Protein AF-A0A8T4MWK6-F1 (afdb_monomer_lite)

Foldseek 3Di:
DAQDPVQKDADWDQDPVRDTDRIDRRVVVQCVDPVSLVVLLVLFDDDPFEEEAEPDVRQVSSVVDPPYWYQDPLAIGDDGPDAYEYEYAEDEPCPSVVSVCVRNPHDHPAYEYAEYAYPDCPDDHRYVHYD

Radius of gyration: 14.03 Å; chains: 1; bounding box: 37×27×37 Å

Sequence (131 aa):
MDFPEEFIRRGQFKLHSGDLSNKLYDVNSMLTNEQWFDFIKVGIPLGDYTYVGIATAGAIIASHFKPYAMVKDKELKGEVLGRYVLIDDVCTTERSLRDAIKIIGRLPEHIFVVVDRRTSKDLGINALFEV

pLDDT: mean 93.61, std 5.39, range [68.5, 98.69]

Secondary structure (DSSP, 8-state):
-PPPGGGEEEEEEE-TTS-EEEEEE-HHHHHTSHHHHHHHHHTSPPSSEEEEEETTHHHHHHTTSSSEEEEETTEEES---SEEEEEEEEESSSHHHHHHHHHHTS--SEEEEEEE--SS--S-EEEEEE-

Structure (mmCIF, N/CA/C/O backbone):
data_AF-A0A8T4MWK6-F1
#
_entry.id   AF-A0A8T4MWK6-F1
#
loop_
_atom_site.group_PDB
_atom_site.id
_atom_site.type_symbol
_atom_site.label_atom_id
_atom_site.label_alt_id
_atom_site.label_comp_id
_atom_site.label_asym_id
_atom_site.label_entity_id
_atom_site.label_seq_id
_atom_site.pdbx_PDB_ins_code
_atom_site.Cartn_x
_atom_site.Cartn_y
_atom_site.Cartn_z
_atom_site.occupancy
_atom_site.B_iso_or_equiv
_atom_site.auth_seq_id
_atom_site.auth_comp_id
_atom_site.auth_asym_id
_atom_site.auth_atom_id
_atom_site.pdbx_PDB_model_num
ATOM 1 N N . MET A 1 1 ? -2.948 -11.608 -11.875 1.00 84.62 1 MET A N 1
ATOM 2 C CA . MET A 1 1 ? -2.710 -10.913 -13.160 1.00 84.62 1 MET A CA 1
ATOM 3 C C . MET A 1 1 ? -1.243 -10.531 -13.188 1.00 84.62 1 MET A C 1
ATOM 5 O O . MET A 1 1 ? -0.717 -10.231 -12.121 1.00 84.62 1 MET A O 1
ATOM 9 N N . ASP A 1 2 ? -0.595 -10.562 -14.350 1.00 88.12 2 ASP A N 1
ATOM 10 C CA . ASP A 1 2 ? 0.798 -10.115 -14.464 1.00 88.12 2 ASP A CA 1
ATOM 11 C C . ASP A 1 2 ? 0.879 -8.587 -14.379 1.00 88.12 2 ASP A C 1
ATOM 13 O O . ASP A 1 2 ? -0.020 -7.882 -14.844 1.00 88.12 2 ASP A O 1
ATOM 17 N N . PHE A 1 3 ? 1.953 -8.067 -13.785 1.00 92.12 3 PHE A N 1
ATOM 18 C CA . PHE A 1 3 ? 2.178 -6.623 -13.725 1.00 92.12 3 PHE A CA 1
ATOM 19 C C . PHE A 1 3 ? 2.520 -6.068 -15.125 1.00 92.12 3 PHE A C 1
ATOM 21 O O . PHE A 1 3 ? 3.360 -6.666 -15.804 1.00 92.12 3 PHE A O 1
ATOM 28 N N . PRO A 1 4 ? 1.939 -4.936 -15.571 1.00 93.00 4 PRO A N 1
ATOM 29 C CA . PRO A 1 4 ? 2.147 -4.434 -16.930 1.00 93.00 4 PRO A CA 1
ATOM 30 C C . PRO A 1 4 ? 3.604 -4.019 -17.183 1.00 93.00 4 PRO A C 1
ATOM 32 O O . PRO A 1 4 ? 4.212 -3.289 -16.392 1.00 93.00 4 PRO A O 1
ATOM 35 N N . GLU A 1 5 ? 4.172 -4.490 -18.298 1.00 92.62 5 GLU A N 1
ATOM 36 C CA . GLU A 1 5 ? 5.597 -4.335 -18.628 1.00 92.62 5 GLU A CA 1
ATOM 37 C C . GLU A 1 5 ? 6.023 -2.866 -18.782 1.00 92.62 5 GLU A C 1
ATOM 39 O O . GLU A 1 5 ? 7.164 -2.525 -18.466 1.00 92.62 5 GLU A O 1
ATOM 44 N N . GLU A 1 6 ? 5.129 -1.963 -19.194 1.00 94.44 6 GLU A N 1
ATOM 45 C CA . GLU A 1 6 ? 5.430 -0.534 -19.345 1.00 94.44 6 GLU A CA 1
ATOM 46 C C . GLU A 1 6 ? 5.803 0.163 -18.018 1.00 94.44 6 GLU A C 1
ATOM 48 O O . GLU A 1 6 ? 6.494 1.193 -18.020 1.00 94.44 6 GLU A O 1
ATOM 53 N N . PHE A 1 7 ? 5.417 -0.430 -16.882 1.00 94.25 7 PHE A N 1
ATOM 54 C CA . PHE A 1 7 ? 5.757 0.033 -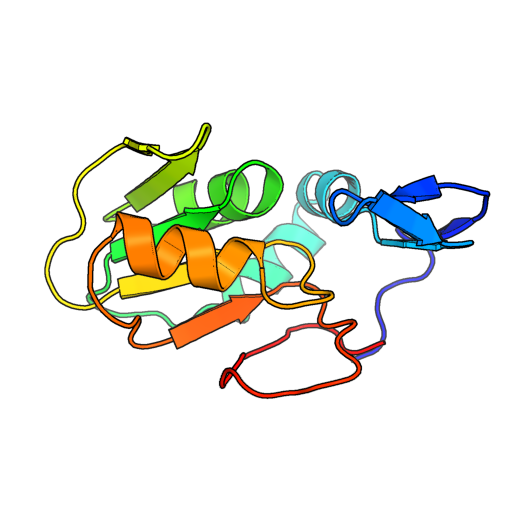15.532 1.00 94.25 7 PHE A CA 1
ATOM 55 C C . PHE A 1 7 ? 6.901 -0.766 -14.891 1.00 94.25 7 PHE A C 1
ATOM 57 O O . PHE A 1 7 ? 7.226 -0.557 -13.721 1.00 94.25 7 PHE A O 1
ATOM 64 N N . ILE A 1 8 ? 7.557 -1.662 -15.634 1.00 93.62 8 ILE A N 1
ATOM 65 C CA . ILE A 1 8 ? 8.735 -2.390 -15.158 1.00 93.62 8 ILE A CA 1
ATOM 66 C C . ILE A 1 8 ? 9.994 -1.657 -15.618 1.00 93.62 8 ILE A C 1
ATOM 68 O O . ILE A 1 8 ? 10.310 -1.574 -16.805 1.00 93.62 8 ILE A O 1
ATOM 72 N N . ARG A 1 9 ? 10.778 -1.148 -14.665 1.00 92.38 9 ARG A N 1
ATOM 73 C CA . ARG A 1 9 ? 12.110 -0.593 -14.943 1.00 92.38 9 ARG A CA 1
ATOM 74 C C . ARG A 1 9 ? 13.153 -1.692 -14.790 1.00 92.38 9 ARG A C 1
ATOM 76 O O . ARG A 1 9 ? 13.181 -2.394 -13.781 1.00 92.38 9 ARG A O 1
ATOM 83 N N . ARG A 1 10 ? 14.023 -1.842 -15.789 1.00 92.31 10 ARG A N 1
ATOM 84 C CA . ARG A 1 10 ? 15.111 -2.832 -15.801 1.00 92.31 10 ARG A CA 1
ATOM 85 C C . ARG A 1 10 ? 16.442 -2.131 -15.546 1.00 92.31 10 ARG A C 1
ATOM 87 O O . ARG A 1 10 ? 16.702 -1.079 -16.121 1.00 92.31 10 ARG A O 1
ATOM 94 N N . GLY A 1 11 ? 17.258 -2.696 -14.665 1.00 90.44 11 GLY A N 1
ATOM 95 C CA . GLY A 1 11 ? 18.490 -2.072 -14.175 1.00 90.44 11 GLY A CA 1
ATOM 96 C C . GLY A 1 11 ? 18.843 -2.576 -12.780 1.00 90.44 11 GLY A C 1
ATOM 97 O O . GLY A 1 11 ? 18.119 -3.391 -12.226 1.00 90.44 11 GLY A O 1
ATOM 98 N N . GLN A 1 12 ? 19.947 -2.116 -12.198 1.00 90.06 12 GLN A N 1
ATOM 99 C CA . GLN A 1 12 ? 20.350 -2.524 -10.851 1.00 90.06 12 GLN A CA 1
ATOM 100 C C . GLN A 1 12 ? 19.795 -1.543 -9.813 1.00 90.06 12 GLN A C 1
ATOM 102 O O . GLN A 1 12 ? 20.272 -0.417 -9.691 1.00 90.06 12 GLN A O 1
ATOM 107 N N . PHE A 1 13 ? 18.790 -1.975 -9.056 1.00 86.81 13 PHE A N 1
ATOM 108 C CA . PHE A 1 13 ? 18.115 -1.166 -8.043 1.00 86.81 13 PHE A CA 1
ATOM 109 C C . PHE A 1 13 ? 18.418 -1.689 -6.645 1.00 86.81 13 PHE A C 1
ATOM 111 O O . PHE A 1 13 ? 18.362 -2.894 -6.408 1.00 86.81 13 PHE A O 1
ATOM 118 N N . LYS A 1 14 ? 18.687 -0.781 -5.704 1.00 83.38 14 LYS A N 1
ATOM 119 C CA . LYS A 1 14 ? 18.741 -1.099 -4.276 1.00 83.38 14 LYS A CA 1
ATOM 120 C C . LYS A 1 14 ? 17.349 -0.913 -3.676 1.00 83.38 14 LYS A C 1
ATOM 122 O O . LYS A 1 14 ? 16.826 0.199 -3.670 1.00 83.38 14 LYS A O 1
ATOM 127 N N . LEU A 1 15 ? 16.745 -1.999 -3.207 1.00 77.06 15 LEU A N 1
ATOM 128 C CA . LEU A 1 15 ? 15.425 -1.999 -2.584 1.00 77.06 15 LEU A CA 1
ATOM 129 C C . LEU A 1 15 ? 15.489 -1.428 -1.165 1.00 77.06 15 LEU A C 1
ATOM 131 O O . LEU A 1 15 ? 16.547 -1.390 -0.536 1.00 77.06 15 LEU A O 1
ATOM 135 N N . HIS A 1 16 ? 14.330 -1.048 -0.624 1.00 70.00 16 HIS A N 1
ATOM 136 C CA . HIS A 1 16 ? 14.224 -0.570 0.758 1.00 70.00 16 HIS A CA 1
ATOM 137 C C . HIS A 1 16 ? 14.618 -1.643 1.795 1.00 70.00 16 HIS A C 1
ATOM 139 O O . HIS A 1 16 ? 15.044 -1.312 2.897 1.00 70.00 16 HIS A O 1
ATOM 145 N N . SER A 1 17 ? 14.554 -2.932 1.429 1.00 68.50 17 SER A N 1
ATOM 146 C CA . SER A 1 17 ? 15.083 -4.037 2.243 1.00 68.50 17 SER A CA 1
ATOM 147 C C . SER A 1 17 ? 16.613 -4.038 2.356 1.00 68.50 17 SER A C 1
ATOM 149 O O . SER A 1 17 ? 17.153 -4.663 3.267 1.00 68.50 17 SER A O 1
ATOM 151 N N . GLY A 1 18 ? 17.305 -3.330 1.459 1.00 76.25 18 GLY A N 1
ATOM 152 C CA . GLY A 1 18 ? 18.755 -3.372 1.280 1.00 76.25 18 GLY A CA 1
ATOM 153 C C . GLY A 1 18 ? 19.204 -4.283 0.135 1.00 76.25 18 GLY A C 1
ATOM 154 O O . GLY A 1 18 ? 20.343 -4.146 -0.313 1.00 76.25 18 GLY A O 1
ATOM 155 N N . ASP A 1 19 ? 18.316 -5.145 -0.367 1.00 79.31 19 ASP A N 1
ATOM 156 C CA . ASP A 1 19 ? 18.620 -6.104 -1.431 1.00 79.31 19 ASP A CA 1
ATOM 157 C C . ASP A 1 19 ? 18.789 -5.429 -2.792 1.00 79.31 19 ASP A C 1
ATOM 159 O O . ASP A 1 19 ? 18.255 -4.348 -3.055 1.00 79.31 19 ASP A O 1
ATOM 163 N N . LEU A 1 20 ? 19.510 -6.101 -3.688 1.00 85.31 20 LEU A N 1
ATOM 164 C CA . LEU A 1 20 ? 19.625 -5.695 -5.082 1.00 85.31 20 LEU A CA 1
ATOM 165 C C . LEU A 1 20 ? 18.572 -6.409 -5.931 1.00 85.31 20 LEU A C 1
ATOM 167 O O . LEU A 1 20 ? 18.362 -7.612 -5.804 1.00 85.31 20 LEU A O 1
ATOM 171 N N . SER A 1 21 ? 17.941 -5.667 -6.835 1.00 85.75 21 SER A N 1
ATOM 172 C CA . SER A 1 21 ? 16.953 -6.174 -7.784 1.00 85.75 21 SER A CA 1
ATOM 173 C C . SER A 1 21 ? 17.307 -5.717 -9.191 1.00 85.75 21 SER A C 1
ATOM 175 O O . SER A 1 21 ? 17.674 -4.562 -9.392 1.00 85.75 21 SER A O 1
ATOM 177 N N . ASN A 1 22 ? 17.171 -6.607 -10.175 1.00 89.69 22 ASN A N 1
ATOM 178 C CA . ASN A 1 22 ? 17.340 -6.274 -11.595 1.00 89.69 22 ASN A CA 1
ATOM 179 C C . ASN A 1 22 ? 16.075 -5.643 -12.225 1.00 89.69 22 ASN A C 1
ATOM 181 O O . ASN A 1 22 ? 16.083 -5.219 -13.386 1.00 89.69 22 ASN A O 1
ATOM 185 N N . LYS A 1 23 ? 14.977 -5.623 -11.461 1.00 90.25 23 LYS A N 1
ATOM 186 C CA . LYS A 1 23 ? 13.675 -5.067 -11.830 1.00 90.25 23 LYS A CA 1
ATOM 187 C C . LYS A 1 23 ? 13.135 -4.177 -10.714 1.00 90.25 23 LYS A C 1
ATOM 189 O O . LYS A 1 23 ? 13.225 -4.531 -9.534 1.00 90.25 23 LYS A O 1
ATOM 194 N N . LEU A 1 24 ? 12.524 -3.064 -11.086 1.00 90.25 24 LEU A N 1
ATOM 195 C CA . LEU A 1 24 ? 11.727 -2.217 -10.208 1.00 90.25 24 LEU A CA 1
ATOM 196 C C . LEU A 1 24 ? 10.313 -2.132 -10.783 1.00 90.25 24 LEU A C 1
ATOM 198 O O . LEU A 1 24 ? 10.139 -1.776 -11.946 1.00 90.25 24 LEU A O 1
ATOM 202 N N . TYR A 1 25 ? 9.327 -2.473 -9.958 1.00 91.75 25 TYR A N 1
ATOM 203 C CA . TYR A 1 25 ? 7.910 -2.365 -10.290 1.00 91.75 25 TYR A CA 1
ATOM 204 C C . TYR A 1 25 ? 7.450 -0.963 -9.892 1.00 91.75 25 TYR A C 1
ATOM 206 O O . TYR A 1 25 ? 7.291 -0.669 -8.708 1.00 91.75 25 TYR A O 1
ATOM 214 N N . ASP A 1 26 ? 7.350 -0.067 -10.870 1.00 92.12 26 ASP A N 1
ATOM 215 C CA . ASP A 1 26 ? 7.151 1.365 -10.654 1.00 92.12 26 ASP A CA 1
ATOM 216 C C . ASP A 1 26 ? 5.663 1.701 -10.492 1.00 92.12 26 ASP A C 1
ATOM 218 O O . ASP A 1 26 ? 5.012 2.254 -11.382 1.00 92.12 26 ASP A O 1
ATOM 222 N N . VAL A 1 27 ? 5.122 1.344 -9.324 1.00 94.06 27 VAL A N 1
ATOM 223 C CA . VAL A 1 27 ? 3.726 1.628 -8.965 1.00 94.06 27 VAL A CA 1
ATOM 224 C C . VAL A 1 27 ? 3.461 3.135 -8.957 1.00 94.06 27 VAL A C 1
ATOM 226 O O . VAL A 1 27 ? 2.394 3.556 -9.379 1.00 94.06 27 VAL A O 1
ATOM 229 N N . ASN A 1 28 ? 4.429 3.976 -8.575 1.00 92.88 28 ASN A N 1
ATOM 230 C CA . ASN A 1 28 ? 4.242 5.433 -8.584 1.00 92.88 28 ASN A CA 1
ATOM 231 C C . ASN A 1 28 ? 3.928 5.962 -9.991 1.00 92.88 28 ASN A C 1
ATOM 233 O O . ASN A 1 28 ? 2.997 6.750 -10.140 1.00 92.88 28 ASN A O 1
ATOM 237 N N . SER A 1 29 ? 4.645 5.501 -11.023 1.00 93.25 29 SER A N 1
ATOM 238 C CA . SER A 1 29 ? 4.313 5.833 -12.416 1.00 93.25 29 SER A CA 1
ATOM 239 C C . SER A 1 29 ? 2.944 5.294 -12.839 1.00 93.25 29 SER A C 1
ATOM 241 O O . SER A 1 29 ? 2.263 5.932 -13.632 1.00 93.25 29 SER A O 1
ATOM 243 N N . MET A 1 30 ? 2.518 4.145 -12.312 1.00 94.62 30 MET A N 1
ATOM 244 C CA . MET A 1 30 ? 1.188 3.592 -12.586 1.00 94.62 30 MET A CA 1
ATOM 245 C C . MET A 1 30 ? 0.072 4.452 -11.974 1.00 94.62 30 MET A C 1
ATOM 247 O O . MET A 1 30 ? -0.946 4.676 -12.621 1.00 94.62 30 MET A O 1
ATOM 251 N N . LEU A 1 31 ? 0.281 4.999 -10.771 1.00 95.25 31 LEU A N 1
ATOM 252 C CA . LEU A 1 31 ? -0.691 5.866 -10.091 1.00 95.25 31 LEU A CA 1
ATOM 253 C C . LEU A 1 31 ? -0.934 7.205 -10.810 1.00 95.25 31 LEU A C 1
ATOM 255 O O . LEU A 1 31 ? -1.942 7.851 -10.539 1.00 95.25 31 LEU A O 1
ATOM 259 N N . THR A 1 32 ? -0.044 7.642 -11.711 1.00 94.81 32 THR A N 1
ATOM 260 C CA . THR A 1 32 ? -0.262 8.864 -12.515 1.00 94.81 32 THR A CA 1
ATOM 261 C C . THR A 1 32 ? -1.149 8.627 -13.738 1.00 94.81 32 THR A C 1
ATOM 263 O O . THR A 1 32 ? -1.616 9.589 -14.347 1.00 94.81 32 THR A O 1
ATOM 266 N N . ASN A 1 33 ? -1.409 7.365 -14.096 1.00 96.00 33 ASN A N 1
ATOM 267 C CA . ASN A 1 33 ? -2.355 6.997 -15.137 1.00 96.00 33 ASN A CA 1
ATOM 268 C C . ASN A 1 33 ? -3.733 6.736 -14.510 1.00 96.00 33 ASN A C 1
ATOM 270 O O . ASN A 1 33 ? -3.908 5.777 -13.761 1.00 96.00 33 ASN A O 1
ATOM 274 N N . GLU A 1 34 ? -4.714 7.576 -14.844 1.00 95.31 34 GLU A N 1
ATOM 275 C CA . GLU A 1 34 ? -6.065 7.532 -14.267 1.00 95.31 34 GLU A CA 1
ATOM 276 C C . GLU A 1 34 ? -6.743 6.164 -14.426 1.00 95.31 34 GLU A C 1
ATOM 278 O O . GLU A 1 34 ? -7.306 5.649 -13.465 1.00 95.31 34 GLU A O 1
ATOM 283 N N . GLN A 1 35 ? -6.615 5.525 -15.593 1.00 96.25 35 GLN A N 1
ATOM 284 C CA . GLN A 1 35 ? -7.241 4.225 -15.852 1.00 96.25 35 GLN A CA 1
ATOM 285 C C . GLN A 1 35 ? -6.666 3.131 -14.950 1.00 96.25 35 GLN A C 1
ATOM 287 O O . GLN A 1 35 ? -7.407 2.326 -14.385 1.00 96.25 35 GLN A O 1
ATOM 292 N N . TRP A 1 36 ? -5.342 3.114 -14.784 1.00 96.00 36 TRP A N 1
ATOM 293 C CA . TRP A 1 36 ? -4.691 2.165 -13.887 1.00 96.00 36 TRP A CA 1
ATOM 294 C C . TRP A 1 36 ? -4.993 2.460 -12.427 1.00 96.00 36 TRP A C 1
ATOM 296 O O . TRP A 1 36 ? -5.203 1.537 -11.642 1.00 96.00 36 TRP A O 1
ATOM 306 N N . PHE A 1 37 ? -5.051 3.735 -12.056 1.00 96.31 37 PHE A N 1
ATOM 307 C CA . PHE A 1 37 ? -5.379 4.111 -10.696 1.00 96.31 37 PHE A CA 1
ATOM 308 C C . PHE A 1 37 ? -6.821 3.741 -10.323 1.00 96.31 37 PHE A C 1
ATOM 310 O O . PHE A 1 37 ? -7.063 3.196 -9.243 1.00 96.31 37 PHE A O 1
ATOM 317 N N . ASP A 1 38 ? -7.774 3.949 -11.231 1.00 96.25 38 ASP A N 1
ATOM 318 C CA . ASP A 1 38 ? -9.152 3.484 -11.077 1.00 96.25 38 ASP A CA 1
ATOM 319 C C . ASP A 1 38 ? -9.228 1.966 -10.956 1.00 96.25 38 ASP A C 1
ATOM 321 O O . ASP A 1 38 ? -9.891 1.455 -10.051 1.00 96.25 38 ASP A O 1
ATOM 325 N N . PHE A 1 39 ? -8.485 1.243 -11.793 1.00 95.69 39 PHE A N 1
ATOM 326 C CA . PHE A 1 39 ? -8.398 -0.210 -11.708 1.00 95.69 39 PHE A CA 1
ATOM 327 C C . PHE A 1 39 ? -7.851 -0.688 -10.353 1.00 95.69 39 PHE A C 1
ATOM 329 O O . PHE A 1 39 ? -8.423 -1.594 -9.748 1.00 95.69 39 PHE A O 1
ATOM 336 N N . ILE A 1 40 ? -6.804 -0.043 -9.821 1.00 96.06 40 ILE A N 1
ATOM 337 C CA . ILE A 1 40 ? -6.259 -0.354 -8.489 1.00 96.06 40 ILE A CA 1
ATOM 338 C C . ILE A 1 40 ? -7.324 -0.175 -7.407 1.00 96.06 40 ILE A C 1
ATOM 340 O O . ILE A 1 40 ? -7.486 -1.056 -6.562 1.00 96.06 40 ILE A O 1
ATOM 344 N N . LYS A 1 41 ? -8.074 0.935 -7.433 1.00 95.25 41 LYS A N 1
ATOM 345 C CA . LYS A 1 41 ? -9.107 1.223 -6.423 1.00 95.25 41 LYS A CA 1
ATOM 346 C C . LYS A 1 41 ? -10.203 0.158 -6.381 1.00 95.25 41 LYS A C 1
ATOM 348 O O . LYS A 1 41 ? -10.691 -0.141 -5.297 1.00 95.25 41 LYS A O 1
ATOM 353 N N . VAL A 1 42 ? -10.565 -0.433 -7.522 1.00 94.56 42 VAL A N 1
ATOM 354 C CA . VAL A 1 42 ? -11.578 -1.505 -7.596 1.00 94.56 42 VAL A CA 1
ATOM 355 C C . VAL A 1 42 ? -11.141 -2.765 -6.838 1.00 94.56 42 VAL A C 1
ATOM 357 O O . VAL A 1 42 ? -11.988 -3.486 -6.317 1.00 94.56 42 VAL A O 1
ATOM 360 N N . GLY A 1 43 ? -9.835 -3.023 -6.730 1.00 92.62 43 GLY A N 1
ATOM 361 C CA . GLY A 1 43 ? -9.300 -4.164 -5.981 1.00 92.62 43 GLY A CA 1
ATOM 362 C C . GLY A 1 43 ? -9.328 -4.000 -4.457 1.00 92.62 43 GLY A C 1
ATOM 363 O O . GLY A 1 43 ? -9.074 -4.966 -3.736 1.00 92.62 43 GLY A O 1
ATOM 364 N N . ILE A 1 44 ? -9.616 -2.799 -3.949 1.00 96.38 44 ILE A N 1
ATOM 365 C CA . ILE A 1 44 ? -9.539 -2.489 -2.519 1.00 96.38 44 ILE A CA 1
ATOM 366 C C . ILE A 1 44 ? -10.885 -2.802 -1.853 1.00 96.38 44 ILE A C 1
ATOM 368 O O . ILE A 1 44 ? -11.917 -2.305 -2.310 1.00 96.38 44 ILE A O 1
ATOM 372 N N . PRO A 1 45 ? -10.908 -3.585 -0.754 1.00 94.44 45 PRO A N 1
ATOM 373 C CA . PRO A 1 45 ? -12.140 -3.870 -0.027 1.00 94.44 45 PRO A CA 1
ATOM 374 C C . PRO A 1 45 ? -12.846 -2.589 0.421 1.00 94.44 45 PRO A C 1
ATOM 376 O O . PRO A 1 45 ? -12.275 -1.786 1.157 1.00 94.44 45 PRO A O 1
ATOM 379 N N . LEU A 1 46 ? -14.101 -2.425 0.001 1.00 94.75 46 LEU A N 1
ATOM 380 C CA . LEU A 1 46 ? -14.946 -1.306 0.406 1.00 94.75 46 LEU A CA 1
ATOM 381 C C . LEU A 1 46 ? -15.776 -1.672 1.638 1.00 94.75 46 LEU A C 1
ATOM 383 O O . LEU A 1 46 ? -16.228 -2.807 1.795 1.00 94.75 46 LEU A O 1
ATOM 387 N N . GLY A 1 47 ? -16.007 -0.693 2.503 1.00 94.06 47 GLY A N 1
ATOM 388 C CA . GLY A 1 47 ? -16.832 -0.851 3.694 1.00 94.06 47 GLY A CA 1
ATOM 389 C C . GLY A 1 47 ? -16.557 0.220 4.738 1.00 94.06 47 GLY A C 1
ATOM 390 O O . GLY A 1 47 ? -15.876 1.212 4.470 1.00 94.06 47 GLY A O 1
ATOM 391 N N . ASP A 1 48 ? -17.090 -0.012 5.936 1.00 96.25 48 ASP A N 1
ATOM 392 C CA . ASP A 1 48 ? -16.826 0.811 7.116 1.00 96.25 48 ASP A CA 1
ATOM 393 C C . ASP A 1 48 ? -15.452 0.455 7.708 1.00 96.25 48 ASP A C 1
ATOM 395 O O . ASP A 1 48 ? -15.327 -0.346 8.645 1.00 96.25 48 ASP A O 1
ATOM 399 N N . TYR A 1 49 ? -14.418 0.988 7.056 1.00 97.88 49 TYR A N 1
ATOM 400 C CA . TYR A 1 49 ? -13.009 0.788 7.364 1.00 97.88 49 TYR A CA 1
ATOM 401 C C . TYR A 1 49 ? -12.278 2.128 7.422 1.00 97.88 49 TYR A C 1
ATOM 403 O O . TYR A 1 49 ? -12.538 3.018 6.615 1.00 97.88 49 TYR A O 1
ATOM 411 N N . THR A 1 50 ? -11.274 2.239 8.292 1.00 98.44 50 THR A N 1
ATOM 412 C CA . THR A 1 50 ? -10.184 3.196 8.061 1.00 98.44 50 THR A CA 1
ATOM 413 C C . THR A 1 50 ? -9.216 2.626 7.027 1.00 98.44 50 THR A C 1
ATOM 415 O O . THR A 1 50 ? -8.761 1.492 7.155 1.00 98.44 50 THR A O 1
ATOM 418 N N . TYR A 1 51 ? -8.856 3.411 6.020 1.00 98.50 51 TYR A N 1
ATOM 419 C CA . TYR A 1 51 ? -7.880 3.026 5.004 1.00 98.50 51 TYR A CA 1
ATOM 420 C C . TYR A 1 51 ? -6.518 3.584 5.404 1.00 98.50 51 TYR A C 1
ATOM 422 O O . TYR A 1 51 ? -6.325 4.799 5.470 1.00 98.50 51 TYR A O 1
ATOM 430 N N . VAL A 1 52 ? -5.583 2.694 5.731 1.00 98.69 52 VAL A N 1
ATOM 431 C CA . VAL A 1 52 ? -4.262 3.057 6.244 1.00 98.69 52 VAL A CA 1
ATOM 432 C C . VAL A 1 52 ? -3.212 2.762 5.190 1.00 98.69 52 VAL A C 1
ATOM 434 O O . VAL A 1 52 ? -2.963 1.604 4.876 1.00 98.69 52 VAL A O 1
ATOM 437 N N . GLY A 1 53 ? -2.585 3.801 4.650 1.00 98.25 53 GLY A N 1
ATOM 438 C CA . GLY A 1 53 ? -1.546 3.641 3.636 1.00 98.25 53 GLY A CA 1
ATOM 439 C C . GLY A 1 53 ? -0.134 3.723 4.207 1.00 98.25 53 GLY A C 1
ATOM 440 O O . GLY A 1 53 ? 0.158 4.581 5.042 1.00 98.25 53 GLY A O 1
ATOM 441 N N . ILE A 1 54 ? 0.764 2.864 3.734 1.00 97.62 54 ILE A N 1
ATOM 442 C CA . ILE A 1 54 ? 2.201 2.974 4.007 1.00 97.62 54 ILE A CA 1
ATOM 443 C C . ILE A 1 54 ? 2.817 3.954 3.005 1.00 97.62 54 ILE A C 1
ATOM 445 O O . ILE A 1 54 ? 2.537 3.912 1.805 1.00 97.62 54 ILE A O 1
ATOM 449 N N . ALA A 1 55 ? 3.626 4.891 3.495 1.00 93.06 55 ALA A N 1
ATOM 450 C CA . ALA A 1 55 ? 4.300 5.837 2.617 1.00 93.06 55 ALA A CA 1
ATOM 451 C C . ALA A 1 55 ? 5.320 5.124 1.697 1.00 93.06 55 ALA A C 1
ATOM 453 O O . ALA A 1 55 ? 6.096 4.299 2.167 1.00 93.06 55 ALA A O 1
ATOM 454 N N . THR A 1 56 ? 5.408 5.468 0.407 1.00 88.12 56 THR A N 1
ATOM 455 C CA . THR A 1 56 ? 4.759 6.615 -0.264 1.00 88.12 56 THR A CA 1
ATOM 456 C C . THR A 1 56 ? 3.499 6.250 -1.050 1.00 88.12 56 THR A C 1
ATOM 458 O O . THR A 1 56 ? 2.450 6.839 -0.797 1.00 88.12 56 THR A O 1
ATOM 461 N N . ALA A 1 57 ? 3.568 5.300 -1.985 1.00 93.62 57 ALA A N 1
ATOM 462 C CA . ALA A 1 57 ? 2.465 5.013 -2.907 1.00 93.62 57 ALA A CA 1
ATOM 463 C C . ALA A 1 57 ? 1.234 4.407 -2.209 1.00 93.62 57 ALA A C 1
ATOM 465 O O . ALA A 1 57 ? 0.110 4.784 -2.545 1.00 93.62 57 ALA A O 1
ATOM 466 N N . GLY A 1 58 ? 1.415 3.574 -1.177 1.00 96.06 58 GLY A N 1
ATOM 467 C CA . GLY A 1 58 ? 0.301 3.065 -0.368 1.00 96.06 58 GLY A CA 1
ATOM 468 C C . GLY A 1 58 ? -0.524 4.188 0.276 1.00 96.06 58 GLY A C 1
ATOM 469 O O . GLY A 1 58 ? -1.753 4.148 0.268 1.00 96.06 58 GLY A O 1
ATOM 470 N N . ALA A 1 59 ? 0.137 5.247 0.758 1.00 96.62 59 ALA A N 1
ATOM 471 C CA . ALA A 1 59 ? -0.511 6.449 1.292 1.00 96.62 59 ALA A CA 1
ATOM 472 C C . ALA A 1 59 ? -1.283 7.240 0.224 1.00 96.62 59 ALA A C 1
ATOM 474 O O . ALA A 1 59 ? -2.397 7.690 0.492 1.00 96.62 59 ALA A O 1
ATOM 475 N N . ILE A 1 60 ? -0.745 7.367 -0.996 1.00 97.06 60 ILE A N 1
ATOM 476 C CA . ILE A 1 60 ? -1.454 8.012 -2.117 1.00 97.06 60 ILE A CA 1
ATOM 477 C C . ILE A 1 60 ? -2.756 7.262 -2.408 1.00 97.06 60 ILE A C 1
ATOM 479 O O . ILE A 1 60 ? -3.821 7.880 -2.464 1.00 97.06 60 ILE A O 1
ATOM 483 N N . ILE A 1 61 ? -2.689 5.934 -2.513 1.00 97.69 61 ILE A N 1
ATOM 484 C CA . ILE A 1 61 ? -3.856 5.084 -2.766 1.00 97.69 61 ILE A CA 1
ATOM 485 C C . ILE A 1 61 ? -4.883 5.245 -1.640 1.00 97.69 61 ILE A C 1
ATOM 487 O O . ILE A 1 61 ? -6.034 5.595 -1.896 1.00 97.69 61 ILE A O 1
ATOM 491 N N . ALA A 1 62 ? -4.460 5.066 -0.388 1.00 97.75 62 ALA A N 1
ATOM 492 C CA . ALA A 1 62 ? -5.342 5.133 0.772 1.00 97.75 62 ALA A CA 1
ATOM 493 C C . ALA A 1 62 ? -6.002 6.516 0.952 1.00 97.75 62 ALA A C 1
ATOM 495 O O . ALA A 1 62 ? -7.140 6.592 1.412 1.00 97.75 62 ALA A O 1
ATOM 496 N N . SER A 1 63 ? -5.342 7.607 0.541 1.00 97.12 63 SER A N 1
ATOM 497 C CA . SER A 1 63 ? -5.870 8.974 0.690 1.00 97.12 63 SER A CA 1
ATOM 498 C C . SER A 1 63 ? -7.169 9.250 -0.083 1.00 97.12 63 SER A C 1
ATOM 500 O O . SER A 1 63 ? -7.886 10.200 0.245 1.00 97.12 63 SER A O 1
ATOM 502 N N . HIS A 1 64 ? -7.494 8.402 -1.064 1.00 97.25 64 HIS A N 1
ATOM 503 C CA . HIS A 1 64 ? -8.711 8.481 -1.876 1.00 97.25 64 HIS A CA 1
ATOM 504 C C . HIS A 1 64 ? -9.939 7.854 -1.210 1.00 97.25 64 HIS A C 1
ATOM 506 O O . HIS A 1 64 ? -11.043 7.937 -1.746 1.00 97.25 64 HIS A O 1
ATOM 512 N N . PHE A 1 65 ? -9.763 7.265 -0.030 1.00 97.12 65 PHE A N 1
ATOM 513 C CA . PHE A 1 65 ? -10.832 6.691 0.768 1.00 97.12 65 PHE A CA 1
ATOM 514 C C . PHE A 1 65 ? -10.977 7.458 2.085 1.00 97.12 65 PHE A C 1
ATOM 516 O O . PHE A 1 65 ? -10.075 8.181 2.521 1.00 97.12 65 PHE A O 1
ATOM 523 N N . LYS A 1 66 ? -12.141 7.337 2.727 1.00 95.50 66 LYS A N 1
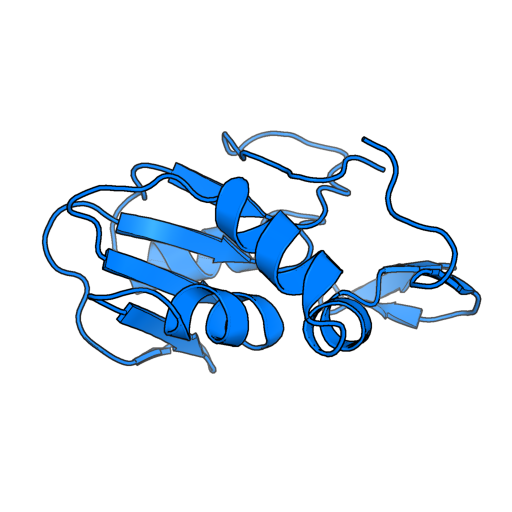ATOM 524 C CA . LYS A 1 66 ? -12.420 7.954 4.029 1.00 95.50 66 LYS A CA 1
ATOM 525 C C . LYS A 1 66 ? -13.111 6.941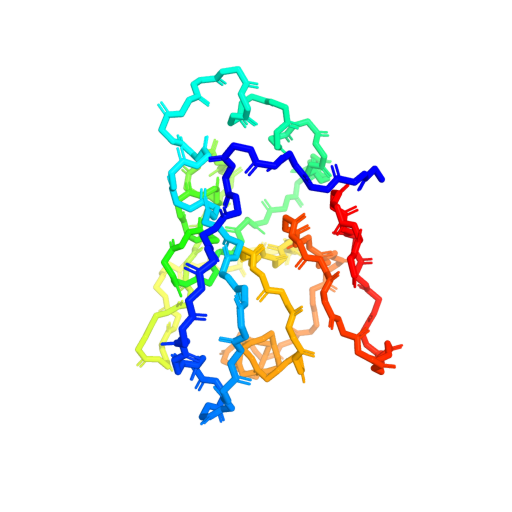 4.946 1.00 95.50 66 LYS A C 1
ATOM 527 O O . LYS A 1 66 ? -14.009 6.255 4.461 1.00 95.50 66 LYS A O 1
ATOM 532 N N . PRO A 1 67 ? -12.764 6.903 6.248 1.00 96.88 67 PRO A N 1
ATOM 533 C CA . PRO A 1 67 ? -11.657 7.618 6.907 1.00 96.88 67 PRO A CA 1
ATOM 534 C C . PRO A 1 67 ? -10.257 7.132 6.467 1.00 96.88 67 PRO A C 1
ATOM 536 O O . PRO A 1 67 ? -10.103 5.994 6.040 1.00 96.88 67 PRO A O 1
ATOM 539 N N . TYR A 1 68 ? -9.235 7.996 6.551 1.00 97.50 68 TYR A N 1
ATOM 540 C CA . TYR A 1 68 ? -7.858 7.708 6.103 1.00 97.50 68 TYR A CA 1
ATOM 541 C C . TYR A 1 68 ? -6.818 8.059 7.171 1.00 97.50 68 TYR A C 1
ATOM 543 O O . TYR A 1 68 ? -6.924 9.101 7.822 1.00 97.50 68 TYR A O 1
ATOM 551 N N . ALA A 1 69 ? -5.778 7.231 7.264 1.00 98.19 69 ALA A N 1
ATOM 552 C CA . ALA A 1 69 ? -4.547 7.505 7.998 1.00 98.19 69 ALA A CA 1
ATOM 553 C C . ALA A 1 69 ? -3.327 6.998 7.208 1.00 98.19 69 ALA A C 1
ATOM 555 O O . ALA A 1 69 ? -3.460 6.243 6.244 1.00 98.19 69 ALA A O 1
ATOM 556 N N . MET A 1 70 ? -2.119 7.377 7.617 1.00 98.19 70 MET A N 1
ATOM 557 C CA . MET A 1 70 ? -0.895 6.840 7.017 1.00 98.19 70 MET A CA 1
ATOM 558 C C . MET A 1 70 ? 0.174 6.504 8.035 1.00 98.19 70 MET A C 1
ATOM 560 O O . MET A 1 70 ? 0.297 7.163 9.065 1.00 98.19 70 MET A O 1
ATOM 564 N N . VAL A 1 71 ? 0.996 5.520 7.691 1.00 98.06 71 VAL A N 1
ATOM 565 C CA . VAL A 1 71 ? 2.239 5.232 8.399 1.00 98.06 71 VAL A CA 1
ATOM 566 C C . VAL A 1 71 ? 3.397 5.826 7.606 1.00 98.06 71 VAL A C 1
ATOM 568 O O . VAL A 1 71 ? 3.622 5.476 6.445 1.00 98.06 71 VAL A O 1
ATOM 571 N N . LYS A 1 72 ? 4.139 6.736 8.236 1.00 96.12 72 LYS A N 1
ATOM 572 C CA . LYS A 1 72 ? 5.312 7.393 7.654 1.00 96.12 72 LYS A CA 1
ATOM 573 C C . LYS A 1 72 ? 6.322 7.712 8.749 1.00 96.12 72 LYS A C 1
ATOM 575 O O . LYS A 1 72 ? 5.932 8.106 9.840 1.00 96.12 72 LYS A O 1
ATOM 580 N N . ASP A 1 73 ? 7.611 7.545 8.455 1.00 93.81 73 ASP A N 1
ATOM 581 C CA . ASP A 1 73 ? 8.707 7.877 9.378 1.00 93.81 73 ASP A CA 1
ATOM 582 C C . ASP A 1 73 ? 8.558 7.202 10.757 1.00 93.81 73 ASP A C 1
ATOM 584 O O . ASP A 1 73 ? 8.896 7.770 11.789 1.00 93.81 73 ASP A O 1
ATOM 588 N N . LYS A 1 74 ? 8.058 5.954 10.759 1.00 94.31 74 LYS A N 1
ATOM 589 C CA . LYS A 1 74 ? 7.749 5.140 11.954 1.00 94.31 74 LYS A CA 1
ATOM 590 C C . LYS A 1 74 ? 6.653 5.708 12.862 1.00 94.31 74 LYS A C 1
ATOM 592 O O . LYS A 1 74 ? 6.532 5.294 14.011 1.00 94.31 74 LYS A O 1
ATOM 597 N N . GLU A 1 75 ? 5.823 6.598 12.337 1.00 97.12 75 GLU A N 1
ATOM 598 C CA . GLU A 1 75 ? 4.714 7.202 13.061 1.00 97.12 75 GLU A CA 1
ATOM 599 C C . GLU A 1 75 ? 3.397 7.007 12.311 1.00 97.12 75 GLU A C 1
ATOM 601 O O . GLU A 1 75 ? 3.350 6.991 11.078 1.00 97.12 75 GLU A O 1
ATOM 606 N N . LEU A 1 76 ? 2.312 6.893 13.075 1.00 97.94 76 LEU A N 1
ATOM 607 C CA . LEU A 1 76 ? 0.954 6.971 12.555 1.00 97.94 76 LEU A CA 1
ATOM 608 C C . LEU A 1 76 ? 0.547 8.444 12.439 1.00 97.94 76 LEU A C 1
ATOM 610 O O . LEU A 1 76 ? 0.650 9.205 13.400 1.00 97.94 76 LEU A O 1
ATOM 614 N N . LYS A 1 77 ? 0.068 8.849 11.265 1.00 97.75 77 LYS A N 1
ATOM 615 C CA . LYS A 1 77 ? -0.501 10.173 11.003 1.00 97.75 77 LYS A CA 1
ATOM 616 C C . LYS A 1 77 ? -1.987 10.017 10.682 1.00 97.75 77 LYS A C 1
ATOM 618 O O . LYS A 1 77 ? -2.335 9.402 9.675 1.00 97.75 77 LYS A O 1
ATOM 623 N N . GLY A 1 78 ? -2.843 10.599 11.518 1.00 96.50 78 GLY A N 1
ATOM 624 C CA . GLY A 1 78 ? -4.295 10.398 11.484 1.00 96.50 78 GLY A CA 1
ATOM 625 C C . GLY A 1 78 ? -4.763 9.390 12.536 1.00 96.50 78 GLY A C 1
ATOM 626 O O . GLY A 1 78 ? -3.964 8.883 13.320 1.00 96.50 78 GLY A O 1
ATOM 627 N N . GLU A 1 79 ? -6.062 9.111 12.554 1.00 96.50 79 GLU A N 1
ATOM 628 C CA . GLU A 1 79 ? -6.690 8.198 13.514 1.00 96.50 79 GLU A CA 1
ATOM 629 C C . GLU A 1 79 ? -7.180 6.927 12.816 1.00 96.50 79 GLU A C 1
ATOM 631 O O . GLU A 1 79 ? -7.671 6.982 11.688 1.00 96.50 79 GLU A O 1
ATOM 636 N N . VAL A 1 80 ? -7.063 5.779 13.492 1.00 97.00 80 VAL A N 1
ATOM 637 C CA . VAL A 1 80 ? -7.561 4.489 12.989 1.00 97.00 80 VAL A CA 1
ATOM 638 C C . VAL A 1 80 ? -8.789 4.070 13.785 1.00 97.00 80 VAL A C 1
ATOM 640 O O . VAL A 1 80 ? -8.685 3.434 14.836 1.00 97.00 80 VAL A O 1
ATOM 643 N N . LEU A 1 81 ? -9.960 4.414 13.255 1.00 92.06 81 LEU A N 1
ATOM 644 C CA . LEU A 1 81 ? -11.262 4.133 13.852 1.00 92.06 81 LEU A CA 1
ATOM 645 C C . LEU A 1 81 ? -11.775 2.762 13.391 1.00 92.06 81 LEU A C 1
ATOM 647 O O . LEU A 1 81 ? -11.706 2.438 12.206 1.00 92.06 81 LEU A O 1
ATOM 651 N N . GLY A 1 82 ? -12.313 1.958 14.312 1.00 94.94 82 GLY A N 1
ATOM 652 C CA . GLY A 1 82 ? -13.017 0.717 13.960 1.00 94.94 82 GLY A CA 1
ATOM 653 C C . GLY A 1 82 ? -12.139 -0.314 13.242 1.00 94.94 82 GLY A C 1
ATOM 654 O O . GLY A 1 82 ? -10.994 -0.526 13.619 1.00 94.94 82 GLY A O 1
ATOM 655 N N . ARG A 1 83 ? -12.650 -1.010 12.228 1.00 98.06 83 ARG A N 1
ATOM 656 C CA . ARG A 1 83 ? -11.841 -1.935 11.408 1.00 98.06 83 ARG A CA 1
ATOM 657 C C . ARG A 1 83 ? -10.985 -1.147 10.415 1.00 98.06 83 ARG A C 1
ATOM 659 O O . ARG A 1 83 ? -11.301 -0.002 10.109 1.00 98.06 83 ARG A O 1
ATOM 666 N N . TYR A 1 84 ? -9.900 -1.733 9.914 1.00 98.56 84 TYR A N 1
ATOM 667 C CA . TYR A 1 84 ? -9.040 -1.023 8.967 1.00 98.56 84 TYR A CA 1
ATOM 668 C C . TYR A 1 84 ? -8.435 -1.931 7.898 1.00 98.56 84 TYR A C 1
ATOM 670 O O . TYR A 1 84 ? -8.213 -3.123 8.129 1.00 98.56 84 TYR A O 1
ATOM 678 N N . VAL A 1 85 ? -8.172 -1.331 6.738 1.00 98.56 85 VAL A N 1
ATOM 679 C CA . VAL A 1 85 ? -7.458 -1.930 5.609 1.00 98.56 85 VAL A CA 1
ATOM 680 C C . VAL A 1 85 ? -6.063 -1.324 5.566 1.00 98.56 85 VAL A C 1
ATOM 682 O O . VAL A 1 85 ? -5.926 -0.101 5.543 1.00 98.56 85 VAL A O 1
ATOM 685 N N . LEU A 1 86 ? -5.031 -2.163 5.565 1.00 98.50 86 LEU A N 1
ATOM 686 C CA . LEU A 1 86 ? -3.646 -1.734 5.383 1.00 98.50 86 LEU A CA 1
ATOM 687 C C . LEU A 1 86 ? -3.282 -1.812 3.898 1.00 98.50 86 LEU A C 1
ATOM 689 O O . LEU A 1 86 ? -3.491 -2.850 3.277 1.00 98.50 86 LEU A O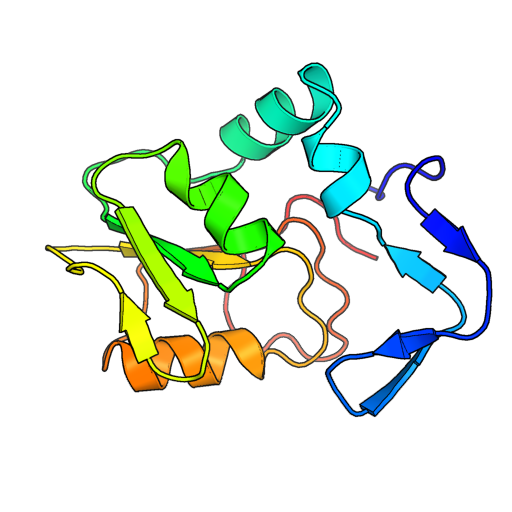 1
ATOM 693 N N . ILE A 1 87 ? -2.747 -0.730 3.342 1.00 98.50 87 ILE A N 1
ATOM 694 C CA . ILE A 1 87 ? -2.459 -0.582 1.914 1.00 98.50 87 ILE A CA 1
ATOM 695 C C . ILE A 1 87 ? -0.968 -0.297 1.721 1.00 98.50 87 ILE A C 1
ATOM 697 O O . ILE A 1 87 ? -0.441 0.667 2.282 1.00 98.50 87 ILE A O 1
ATOM 701 N N . ASP A 1 88 ? -0.306 -1.105 0.896 1.00 97.12 88 ASP A N 1
ATOM 702 C CA . ASP A 1 88 ? 1.088 -0.912 0.480 1.00 97.12 88 ASP A CA 1
ATOM 703 C C . ASP A 1 88 ? 1.216 -1.011 -1.050 1.00 97.12 88 ASP A C 1
ATOM 705 O O . ASP A 1 88 ? 0.322 -1.517 -1.735 1.00 97.12 88 ASP A O 1
ATOM 709 N N . ASP A 1 89 ? 2.306 -0.505 -1.618 1.00 95.00 89 ASP A N 1
ATOM 710 C CA . ASP A 1 89 ? 2.521 -0.547 -3.065 1.00 95.00 89 ASP A CA 1
ATOM 711 C C . ASP A 1 89 ? 3.130 -1.877 -3.517 1.00 95.00 89 ASP A C 1
ATOM 713 O O . ASP A 1 89 ? 2.569 -2.568 -4.368 1.00 95.00 89 ASP A O 1
ATOM 717 N N . VAL A 1 90 ? 4.252 -2.271 -2.923 1.00 93.62 90 VAL A N 1
ATOM 718 C CA . VAL A 1 90 ? 4.999 -3.471 -3.291 1.00 93.62 90 VAL A CA 1
ATOM 719 C C . VAL A 1 90 ? 5.430 -4.217 -2.037 1.00 93.62 90 VAL A C 1
ATOM 721 O O . VAL A 1 90 ? 6.238 -3.728 -1.249 1.00 93.62 90 VAL A O 1
ATOM 724 N N . CYS A 1 91 ? 4.985 -5.463 -1.891 1.00 92.62 91 CYS A N 1
ATOM 725 C CA . CYS A 1 91 ? 5.422 -6.319 -0.796 1.00 92.62 91 CYS A CA 1
ATOM 726 C C . CYS A 1 91 ? 6.542 -7.258 -1.249 1.00 92.62 91 CYS A C 1
ATOM 728 O O . CYS A 1 91 ? 6.397 -7.983 -2.229 1.00 92.62 91 CYS A O 1
ATOM 730 N N . THR A 1 92 ? 7.662 -7.266 -0.520 1.00 90.75 92 THR A N 1
ATOM 731 C CA . THR A 1 92 ? 8.807 -8.162 -0.779 1.00 90.75 92 THR A CA 1
ATOM 732 C C . THR A 1 92 ? 9.076 -9.114 0.381 1.00 90.75 92 THR A C 1
ATOM 734 O O . THR A 1 92 ? 9.159 -10.319 0.190 1.00 90.75 92 THR A O 1
ATOM 737 N N . THR A 1 93 ? 9.207 -8.578 1.594 1.00 90.69 93 THR A N 1
ATOM 738 C CA . THR A 1 93 ? 9.564 -9.335 2.810 1.00 90.69 93 THR A CA 1
ATOM 739 C C . THR A 1 93 ? 8.570 -9.1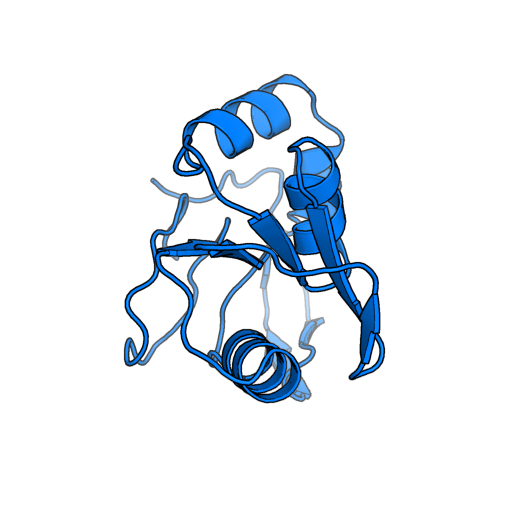32 3.950 1.00 90.69 93 THR A C 1
ATOM 741 O O . THR A 1 93 ? 8.844 -9.531 5.075 1.00 90.69 93 THR A O 1
ATOM 744 N N . GLU A 1 94 ? 7.449 -8.449 3.692 1.00 92.75 94 GLU A N 1
ATOM 745 C CA . GLU A 1 94 ? 6.445 -8.038 4.691 1.00 92.75 94 GLU A CA 1
ATOM 746 C C . GLU A 1 94 ? 6.939 -7.088 5.792 1.00 92.75 94 GLU A C 1
ATOM 748 O O . GLU A 1 94 ? 6.163 -6.724 6.675 1.00 92.75 94 GLU A O 1
ATOM 753 N N . ARG A 1 95 ? 8.209 -6.664 5.776 1.00 92.31 95 ARG A N 1
ATOM 754 C CA . ARG A 1 95 ? 8.779 -5.838 6.850 1.00 92.31 95 ARG A CA 1
ATOM 755 C C . ARG A 1 95 ? 8.003 -4.533 7.056 1.00 92.31 95 ARG A C 1
ATOM 757 O O . ARG A 1 95 ? 7.637 -4.238 8.188 1.00 92.31 95 ARG A O 1
ATOM 764 N N . SER A 1 96 ? 7.708 -3.804 5.975 1.00 93.19 96 SER A N 1
ATOM 765 C CA . SER A 1 96 ? 6.919 -2.561 6.011 1.00 93.19 96 SER A CA 1
ATOM 766 C C . SER A 1 96 ? 5.549 -2.776 6.657 1.00 93.19 96 SER A C 1
ATOM 768 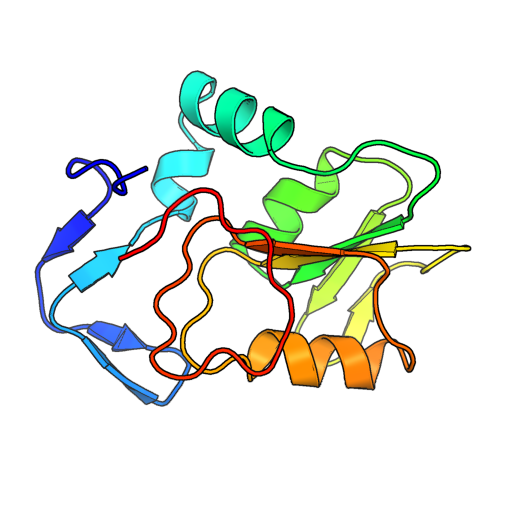O O . SER A 1 96 ? 5.158 -2.035 7.557 1.00 93.19 96 SER A O 1
ATOM 770 N N . LEU A 1 97 ? 4.855 -3.840 6.249 1.00 96.12 97 LEU A N 1
ATOM 771 C CA . LEU A 1 97 ? 3.542 -4.214 6.768 1.00 96.12 97 LEU A CA 1
ATOM 772 C C . LEU A 1 97 ? 3.598 -4.526 8.263 1.00 96.12 97 LEU A C 1
ATOM 774 O O . LEU A 1 97 ? 2.789 -4.016 9.032 1.00 96.12 97 LEU A O 1
ATOM 778 N N . ARG A 1 98 ? 4.571 -5.328 8.701 1.00 96.06 98 ARG A N 1
ATOM 779 C CA . ARG A 1 98 ? 4.731 -5.700 10.116 1.00 96.06 98 ARG A CA 1
ATOM 780 C C . ARG A 1 98 ? 5.067 -4.496 10.987 1.00 96.06 98 ARG A C 1
ATOM 782 O O . ARG A 1 98 ? 4.506 -4.364 12.075 1.00 96.06 98 ARG A O 1
ATOM 789 N N . ASP A 1 99 ? 5.928 -3.609 10.503 1.00 96.06 99 ASP A N 1
ATOM 790 C CA . ASP A 1 99 ? 6.256 -2.364 11.195 1.00 96.06 99 ASP A CA 1
ATOM 791 C C . ASP A 1 99 ? 5.017 -1.465 11.321 1.00 96.06 99 ASP A C 1
ATOM 793 O O . ASP A 1 99 ? 4.731 -0.965 12.410 1.00 96.06 99 ASP A O 1
ATOM 797 N N . ALA A 1 100 ? 4.224 -1.326 10.255 1.00 97.69 100 ALA A N 1
ATOM 798 C CA . ALA A 1 100 ? 2.971 -0.573 10.280 1.00 97.69 100 ALA A CA 1
ATOM 799 C C . ALA A 1 100 ? 1.948 -1.169 11.263 1.00 97.69 100 ALA A C 1
ATOM 801 O O . ALA A 1 100 ? 1.385 -0.443 12.081 1.00 97.69 100 ALA A O 1
ATOM 802 N N . ILE A 1 101 ? 1.759 -2.491 11.253 1.00 98.12 101 ILE A N 1
ATOM 803 C CA . ILE A 1 101 ? 0.885 -3.207 12.198 1.00 98.12 101 ILE A CA 1
ATOM 804 C C . ILE A 1 101 ? 1.322 -2.950 13.642 1.00 98.12 101 ILE A C 1
ATOM 806 O O . ILE A 1 101 ? 0.485 -2.692 14.509 1.00 98.12 101 ILE A O 1
ATOM 810 N N . LYS A 1 102 ? 2.633 -2.984 13.909 1.00 98.00 102 LYS A N 1
ATOM 811 C CA . LYS A 1 102 ? 3.187 -2.704 15.237 1.00 98.00 102 LYS A CA 1
ATOM 812 C C . LYS A 1 102 ? 2.929 -1.263 15.676 1.00 98.00 102 LYS A C 1
ATOM 814 O O . LYS A 1 102 ? 2.600 -1.049 16.837 1.00 98.00 102 LYS A O 1
ATOM 819 N N . ILE A 1 103 ? 3.065 -0.298 14.767 1.00 98.06 103 ILE A N 1
ATOM 820 C CA . ILE A 1 103 ? 2.790 1.123 15.031 1.00 98.06 103 ILE A CA 1
ATOM 821 C C . ILE A 1 103 ? 1.306 1.345 15.351 1.00 98.06 103 ILE A C 1
ATOM 823 O O . ILE A 1 103 ? 0.985 2.096 16.267 1.00 98.06 103 ILE A O 1
ATOM 827 N N . ILE A 1 104 ? 0.403 0.677 14.630 1.00 97.88 104 ILE A N 1
ATOM 828 C CA . ILE A 1 104 ? -1.051 0.780 14.842 1.00 97.88 104 ILE A CA 1
ATOM 829 C C . ILE A 1 104 ? -1.492 0.016 16.104 1.00 97.88 104 ILE A C 1
ATOM 831 O O . ILE A 1 104 ? -2.486 0.372 16.734 1.00 97.88 104 ILE A O 1
ATOM 835 N N . GLY A 1 105 ? -0.758 -1.030 16.491 1.00 97.56 105 GLY A N 1
ATOM 836 C CA . GLY A 1 105 ? -0.968 -1.784 17.729 1.00 97.56 105 GLY A CA 1
ATOM 837 C C . GLY A 1 105 ? -1.996 -2.917 17.637 1.00 97.56 105 GLY A C 1
ATOM 838 O O . GLY A 1 105 ? -2.350 -3.498 18.661 1.00 97.56 105 GLY A O 1
ATOM 839 N N . ARG A 1 106 ? -2.486 -3.253 16.437 1.00 97.12 106 ARG A N 1
ATOM 840 C CA . ARG A 1 106 ? -3.438 -4.355 16.198 1.00 97.12 106 ARG A CA 1
ATOM 841 C C . ARG A 1 106 ? -3.444 -4.791 14.735 1.00 97.12 106 ARG A C 1
ATOM 843 O O . ARG A 1 106 ? -3.047 -4.021 13.866 1.00 97.12 106 ARG A O 1
ATOM 850 N N . LEU A 1 107 ? -3.930 -6.001 14.459 1.00 97.62 107 LEU A N 1
ATOM 851 C CA . LEU A 1 107 ? -4.008 -6.543 13.098 1.00 97.62 107 LEU A CA 1
ATOM 852 C C . LEU A 1 107 ? -5.082 -5.839 12.244 1.00 97.62 107 LEU A C 1
ATOM 854 O O . LEU A 1 107 ? -6.120 -5.448 12.788 1.00 97.62 107 LEU A O 1
ATOM 858 N N . PRO A 1 108 ? -4.839 -5.672 10.930 1.00 97.88 108 PRO A N 1
ATOM 859 C CA . PRO A 1 108 ? -5.833 -5.188 9.982 1.00 97.88 108 PRO A CA 1
ATOM 860 C C . PRO A 1 108 ? -6.868 -6.270 9.680 1.00 97.88 108 PRO A C 1
ATOM 862 O O . PRO A 1 108 ? -6.583 -7.460 9.795 1.00 97.88 108 PRO A O 1
ATOM 865 N N . GLU A 1 109 ? -8.046 -5.846 9.224 1.00 97.94 109 GLU A N 1
ATOM 866 C CA . GLU A 1 109 ? -9.047 -6.763 8.663 1.00 97.94 109 GLU A CA 1
ATOM 867 C C . GLU A 1 109 ? -8.565 -7.313 7.313 1.00 97.94 109 GLU A C 1
ATOM 869 O O . GLU A 1 109 ? -8.711 -8.494 7.001 1.00 97.94 109 GLU A O 1
ATOM 874 N N . HIS A 1 110 ? -7.947 -6.436 6.517 1.00 98.12 110 HIS A N 1
ATOM 875 C CA . HIS A 1 110 ? -7.429 -6.753 5.196 1.00 98.12 110 HIS A CA 1
ATOM 876 C C . HIS A 1 110 ? -6.079 -6.079 4.971 1.00 98.12 110 HIS A C 1
ATOM 878 O O . HIS A 1 110 ? -5.873 -4.928 5.360 1.00 98.12 110 HIS A O 1
ATOM 884 N N . ILE A 1 111 ? -5.183 -6.778 4.281 1.00 98.19 111 ILE A N 1
ATOM 885 C CA . ILE A 1 111 ? -3.962 -6.197 3.729 1.00 98.19 111 ILE A CA 1
ATOM 886 C C . ILE A 1 111 ? -4.110 -6.209 2.216 1.00 98.19 111 ILE A C 1
ATOM 888 O O . ILE A 1 111 ? -4.278 -7.275 1.627 1.00 98.19 111 ILE A O 1
ATOM 892 N N . PHE A 1 112 ? -4.060 -5.036 1.600 1.00 98.06 112 PHE A N 1
ATOM 893 C CA . PHE A 1 112 ? -4.055 -4.877 0.157 1.00 98.06 112 PHE A CA 1
ATOM 894 C C . PHE A 1 112 ? -2.681 -4.403 -0.302 1.00 98.06 112 PHE A C 1
ATOM 896 O O . PHE A 1 112 ? -2.106 -3.477 0.274 1.00 98.06 112 PHE A O 1
ATOM 903 N N . VAL A 1 113 ? -2.164 -5.024 -1.355 1.00 96.88 113 VAL A N 1
ATOM 904 C CA . VAL A 1 113 ? -0.903 -4.620 -1.972 1.00 96.88 113 VAL A CA 1
ATOM 905 C C . VAL A 1 113 ? -1.083 -4.585 -3.482 1.00 96.88 113 VAL A C 1
ATOM 907 O O . VAL A 1 113 ? -1.724 -5.465 -4.054 1.00 96.88 113 VAL A O 1
ATOM 910 N N . VAL A 1 114 ? -0.516 -3.586 -4.158 1.00 96.50 114 VAL A N 1
ATOM 911 C CA . VAL A 1 114 ? -0.593 -3.550 -5.626 1.00 96.50 114 VAL A CA 1
ATOM 912 C C . VAL A 1 114 ? 0.213 -4.709 -6.218 1.00 96.50 114 VAL A C 1
ATOM 914 O O . VAL A 1 114 ? -0.310 -5.449 -7.046 1.00 96.50 114 VAL A O 1
ATOM 917 N N . VAL A 1 115 ? 1.449 -4.920 -5.757 1.00 95.38 115 VAL A N 1
ATOM 918 C CA . VAL A 1 115 ? 2.337 -5.987 -6.251 1.00 95.38 115 VAL A CA 1
ATOM 919 C C . VAL A 1 115 ? 2.846 -6.862 -5.109 1.00 95.38 115 VAL A C 1
ATOM 921 O O . VAL A 1 115 ? 3.531 -6.376 -4.207 1.00 95.38 115 VAL A O 1
ATOM 924 N N . ASP A 1 116 ? 2.586 -8.166 -5.171 1.00 94.44 116 ASP A N 1
ATOM 925 C CA . ASP A 1 116 ? 3.194 -9.156 -4.279 1.00 94.44 116 ASP A CA 1
ATOM 926 C C . ASP A 1 116 ? 4.387 -9.834 -4.963 1.00 94.44 116 ASP A C 1
ATOM 928 O O . ASP A 1 116 ? 4.241 -10.488 -5.993 1.00 94.44 116 ASP A O 1
ATOM 932 N N . ARG A 1 117 ? 5.575 -9.652 -4.378 1.00 91.50 117 ARG A N 1
ATOM 933 C CA . ARG A 1 117 ? 6.855 -10.237 -4.812 1.00 91.50 117 ARG A CA 1
ATOM 934 C C . ARG A 1 117 ? 7.424 -11.211 -3.785 1.00 91.50 117 ARG A C 1
ATOM 936 O O . ARG A 1 117 ? 8.622 -11.514 -3.819 1.00 91.50 117 ARG A O 1
ATOM 943 N N . ARG A 1 118 ? 6.643 -11.573 -2.768 1.00 90.81 118 ARG A N 1
ATOM 944 C CA . ARG A 1 118 ? 7.155 -12.345 -1.643 1.00 90.81 118 ARG A CA 1
ATOM 945 C C . ARG A 1 118 ? 7.483 -13.765 -2.067 1.00 90.81 118 ARG A C 1
ATOM 947 O O . ARG A 1 118 ? 6.719 -14.425 -2.763 1.00 90.81 118 ARG A O 1
ATOM 954 N N . THR A 1 119 ? 8.583 -14.269 -1.528 1.00 85.19 119 THR A N 1
ATOM 955 C CA . THR A 1 119 ? 8.920 -15.694 -1.587 1.00 85.19 119 THR A CA 1
ATOM 956 C C . THR A 1 119 ? 8.327 -16.483 -0.414 1.00 85.19 119 THR A C 1
ATOM 958 O O . THR A 1 119 ? 8.092 -17.678 -0.558 1.00 85.19 119 THR A O 1
ATOM 961 N N . SER A 1 120 ? 8.042 -15.827 0.721 1.00 83.50 120 SER A N 1
ATOM 962 C CA . SER A 1 120 ? 7.321 -16.395 1.875 1.00 83.50 120 SER A CA 1
ATOM 963 C C . SER A 1 120 ? 6.011 -15.649 2.102 1.00 83.50 120 SER A C 1
ATOM 965 O O . SER A 1 120 ? 6.008 -14.419 2.120 1.00 83.50 120 SER A O 1
ATOM 967 N N . LYS A 1 121 ? 4.905 -16.375 2.284 1.00 85.81 121 LYS A N 1
ATOM 968 C CA . LYS A 1 121 ? 3.557 -15.802 2.430 1.00 85.81 121 LYS A CA 1
ATOM 969 C C . LYS A 1 121 ? 3.018 -16.037 3.843 1.00 85.81 121 LYS A C 1
ATOM 971 O O . LYS A 1 121 ? 2.133 -16.864 4.041 1.00 85.81 121 LYS A O 1
ATOM 976 N N . ASP A 1 122 ? 3.553 -15.309 4.818 1.00 89.94 122 ASP A N 1
ATOM 977 C CA . ASP A 1 122 ? 3.158 -15.460 6.224 1.00 89.94 122 ASP A CA 1
ATOM 978 C C . ASP A 1 122 ? 1.917 -14.613 6.550 1.00 89.94 122 ASP A C 1
ATOM 980 O O . ASP A 1 122 ? 1.059 -15.021 7.333 1.00 89.94 122 ASP A O 1
ATOM 984 N N . LEU A 1 123 ? 1.814 -13.419 5.958 1.00 91.12 123 LEU A N 1
ATOM 985 C CA . LEU A 1 123 ? 0.630 -12.567 6.047 1.00 91.12 123 LEU A CA 1
ATOM 986 C C . LEU A 1 123 ? -0.375 -12.904 4.938 1.00 91.12 123 LEU A C 1
ATOM 988 O O . LEU A 1 123 ? -0.009 -13.056 3.767 1.00 91.12 123 LEU A O 1
ATOM 992 N N . GLY A 1 124 ? -1.661 -12.939 5.294 1.00 93.31 124 GLY A N 1
ATOM 993 C CA . GLY A 1 124 ? -2.760 -12.996 4.331 1.00 93.31 124 GLY A CA 1
ATOM 994 C C . GLY A 1 124 ? -2.902 -11.658 3.605 1.00 93.31 124 GLY A C 1
ATOM 995 O O . GLY A 1 124 ? -3.443 -10.708 4.167 1.00 93.31 124 GLY A O 1
ATOM 996 N N . ILE A 1 125 ? -2.387 -11.583 2.376 1.00 94.00 125 ILE A N 1
ATOM 997 C CA . ILE A 1 125 ? -2.397 -10.377 1.540 1.00 94.00 125 ILE A CA 1
ATOM 998 C C . ILE A 1 125 ? -3.294 -10.596 0.326 1.00 94.00 125 ILE A C 1
ATOM 1000 O O . ILE A 1 125 ? -3.188 -11.618 -0.348 1.00 94.00 125 ILE A O 1
ATOM 1004 N N . ASN A 1 126 ? -4.112 -9.591 0.021 1.00 95.00 126 ASN A N 1
ATOM 1005 C CA . ASN A 1 126 ? -4.810 -9.453 -1.248 1.00 95.00 126 ASN A CA 1
ATOM 1006 C C . ASN A 1 126 ? -3.935 -8.631 -2.197 1.00 95.00 126 ASN A C 1
ATOM 1008 O O . ASN A 1 126 ? -3.733 -7.436 -1.976 1.00 95.00 126 ASN A O 1
ATOM 1012 N N . ALA A 1 127 ? -3.401 -9.276 -3.229 1.00 94.38 127 ALA A N 1
ATOM 1013 C CA . ALA A 1 127 ? -2.550 -8.634 -4.220 1.00 94.38 127 ALA A CA 1
ATOM 1014 C C . ALA A 1 127 ? -3.295 -8.439 -5.543 1.00 94.38 127 ALA A C 1
ATOM 1016 O O . ALA A 1 127 ? -4.021 -9.335 -5.978 1.00 94.38 127 ALA A O 1
ATOM 1017 N N . LEU A 1 128 ? -3.098 -7.297 -6.204 1.00 94.81 128 LEU A N 1
ATOM 1018 C CA . LEU A 1 128 ? -3.629 -7.090 -7.557 1.00 94.81 128 LEU A CA 1
ATOM 1019 C C . LEU A 1 128 ? -2.780 -7.827 -8.606 1.00 94.81 128 LEU A C 1
ATOM 1021 O O . LEU A 1 128 ? -3.308 -8.464 -9.524 1.00 94.81 128 LEU A O 1
ATOM 1025 N N . PHE A 1 129 ? -1.461 -7.777 -8.426 1.00 94.44 129 PHE A N 1
ATOM 1026 C CA . PHE A 1 129 ? -0.476 -8.433 -9.276 1.00 94.44 129 PHE A CA 1
ATOM 1027 C C . PHE A 1 129 ? 0.437 -9.346 -8.449 1.00 94.44 129 PHE A C 1
ATOM 1029 O O . PHE A 1 129 ? 0.871 -8.974 -7.359 1.00 94.44 129 PHE A O 1
ATOM 1036 N N . GLU A 1 130 ? 0.752 -10.522 -8.991 1.00 87.94 130 GLU A N 1
ATOM 1037 C CA . GLU A 1 130 ? 1.740 -11.459 -8.435 1.00 87.94 130 GLU A CA 1
ATOM 1038 C C . GLU A 1 130 ? 2.890 -11.606 -9.434 1.00 87.94 130 GLU A C 1
ATOM 1040 O O . GLU A 1 130 ? 2.639 -11.640 -10.642 1.00 87.94 130 GLU A O 1
ATOM 1045 N N . VAL A 1 131 ? 4.136 -11.659 -8.950 1.00 82.12 131 VAL A N 1
ATOM 1046 C CA . VAL A 1 131 ? 5.346 -11.721 -9.795 1.00 82.12 131 VAL A CA 1
ATOM 1047 C C . VAL A 1 131 ? 6.476 -12.547 -9.194 1.00 82.12 131 VAL A C 1
ATOM 1049 O O . VAL A 1 131 ? 6.546 -12.664 -7.951 1.00 82.12 131 VAL A O 1
#